Protein AF-A0A959RTW5-F1 (afdb_monomer)

Sequence (97 aa):
MSSNLWDISFINSSQGWICGANNTILKTLDGGNNWINISPENFENKIFVEIDFVDENNGWISSNYGEILRTTDGGVTWTLKKSGHIGGLRLSVLNNQ

Radius of gyration: 12.46 Å; Cα contacts (8 Å, |Δi|>4): 232; chains: 1; bounding box: 29×36×26 Å

Solvent-accessible surface area (backbone atoms only — not comparable to full-atom values): 5460 Å² total; per-residue (Å²): 132,87,68,58,74,60,30,69,27,60,72,54,83,30,38,33,39,37,27,6,34,71,39,37,30,34,38,23,75,62,52,67,78,49,74,46,81,47,45,56,86,89,62,82,74,38,35,31,57,44,44,45,50,82,50,82,30,39,32,40,39,32,35,80,74,35,32,35,32,37,23,77,62,53,53,63,51,71,44,81,76,46,76,47,86,62,84,80,76,56,72,81,68,61,76,78,112

Secondary structure (DSSP, 8-state):
-PPPEEEEEESSSS-EEEEESTT-EEEESSTTSS-EE---TT--S--EEEEEESSSS-EEEEETTS-EEEESSTTSS-EEEE-S--SS--GGGGGG-

Structure (mmCIF, N/CA/C/O backbone):
data_AF-A0A959RTW5-F1
#
_entry.id   AF-A0A959RTW5-F1
#
loop_
_atom_site.group_PDB
_atom_site.id
_atom_site.type_symbol
_atom_site.label_atom_id
_atom_site.label_alt_id
_atom_site.label_comp_id
_atom_site.label_asym_id
_atom_site.label_entity_id
_atom_site.label_seq_id
_atom_site.pdbx_PDB_ins_code
_atom_site.Cartn_x
_atom_site.Cartn_y
_atom_site.Cartn_z
_atom_site.occupancy
_atom_site.B_iso_or_equiv
_atom_site.auth_seq_id
_atom_site.auth_comp_id
_atom_site.auth_asym_id
_atom_site.auth_atom_id
_atom_site.pdbx_PDB_model_num
ATOM 1 N N . MET A 1 1 ? 4.401 19.687 -8.218 1.00 46.88 1 MET A N 1
ATOM 2 C CA . MET A 1 1 ? 3.961 18.661 -9.187 1.00 46.88 1 MET A CA 1
ATOM 3 C C . MET A 1 1 ? 2.943 17.787 -8.473 1.00 46.88 1 MET A C 1
ATOM 5 O O . MET A 1 1 ? 3.246 17.371 -7.364 1.00 46.88 1 MET A O 1
ATOM 9 N N . SER A 1 2 ? 1.744 17.583 -9.021 1.00 56.44 2 SER A N 1
ATOM 10 C CA . SER A 1 2 ? 0.785 16.625 -8.452 1.00 56.44 2 SER A CA 1
ATOM 11 C C . SER A 1 2 ? 1.247 15.206 -8.782 1.00 56.44 2 SER A C 1
ATOM 13 O O . SER A 1 2 ? 1.534 14.921 -9.945 1.00 56.44 2 SER A O 1
ATOM 15 N N . SER A 1 3 ? 1.347 14.322 -7.792 1.00 77.56 3 SER A N 1
ATOM 16 C CA . SER A 1 3 ? 1.491 12.890 -8.053 1.00 77.56 3 SER A CA 1
ATOM 17 C C . SER A 1 3 ? 0.128 12.311 -8.427 1.00 77.56 3 SER A C 1
ATOM 19 O O . SER A 1 3 ? -0.885 12.619 -7.800 1.00 77.56 3 SER A O 1
ATOM 21 N N . ASN A 1 4 ? 0.092 11.492 -9.477 1.00 92.19 4 ASN A N 1
ATOM 22 C CA . ASN A 1 4 ? -1.115 10.752 -9.833 1.00 92.19 4 ASN A CA 1
ATOM 23 C C . ASN A 1 4 ? -1.352 9.667 -8.780 1.00 92.19 4 ASN A C 1
ATOM 25 O O . ASN A 1 4 ? -0.421 8.922 -8.469 1.00 92.19 4 ASN A O 1
ATOM 29 N N . LEU A 1 5 ? -2.576 9.578 -8.266 1.00 95.50 5 LEU A N 1
ATOM 30 C CA . LEU A 1 5 ? -3.040 8.534 -7.349 1.00 95.50 5 LEU A CA 1
ATOM 31 C C . LEU A 1 5 ? -3.783 7.471 -8.166 1.00 95.50 5 LEU A C 1
ATOM 33 O O . LEU A 1 5 ? -4.490 7.826 -9.109 1.00 95.50 5 LEU A O 1
ATOM 37 N N . TRP A 1 6 ? -3.573 6.193 -7.853 1.00 95.62 6 TRP A N 1
ATOM 38 C CA . TRP A 1 6 ? -3.962 5.080 -8.730 1.00 95.62 6 TRP A CA 1
ATOM 39 C C . TRP A 1 6 ? -4.952 4.118 -8.085 1.00 95.62 6 TRP A C 1
ATOM 41 O O . TRP A 1 6 ? -5.880 3.689 -8.762 1.00 95.62 6 TRP A O 1
ATOM 51 N N . ASP A 1 7 ? -4.782 3.812 -6.801 1.00 97.56 7 ASP A N 1
ATOM 52 C CA . ASP A 1 7 ? -5.638 2.859 -6.098 1.00 97.56 7 ASP A CA 1
ATOM 53 C C . ASP A 1 7 ? -5.797 3.228 -4.619 1.00 97.56 7 ASP A C 1
ATOM 55 O O . ASP A 1 7 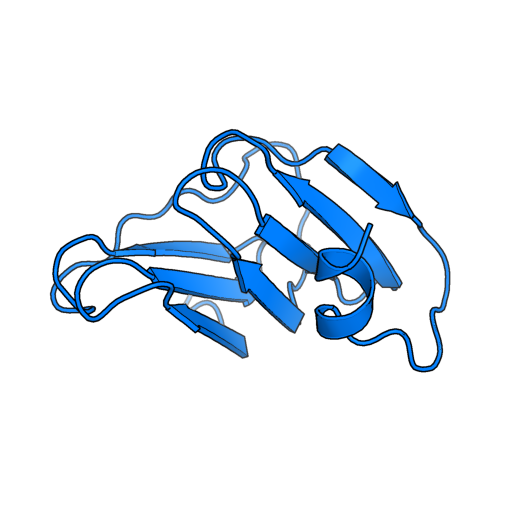? -4.999 3.999 -4.070 1.00 97.56 7 ASP A O 1
ATOM 59 N N . ILE A 1 8 ? -6.849 2.700 -3.995 1.00 97.75 8 ILE A N 1
ATOM 60 C CA . ILE A 1 8 ? -7.240 2.980 -2.616 1.00 97.75 8 ILE A CA 1
ATOM 61 C C . ILE A 1 8 ? -7.785 1.724 -1.933 1.00 97.75 8 ILE A C 1
ATOM 63 O O . ILE A 1 8 ? -8.647 1.035 -2.471 1.00 97.75 8 ILE A O 1
ATOM 67 N N . SER A 1 9 ? -7.337 1.467 -0.705 1.00 98.12 9 SER A N 1
ATOM 68 C CA . SER A 1 9 ? -7.837 0.370 0.129 1.00 98.12 9 SER A CA 1
ATOM 69 C C . SER A 1 9 ? -8.248 0.888 1.502 1.00 98.12 9 SER A C 1
ATOM 71 O O . SER A 1 9 ? -7.550 1.701 2.108 1.00 98.12 9 SER A O 1
ATOM 73 N N . PHE A 1 10 ? -9.400 0.427 1.986 1.00 98.31 10 PHE A N 1
ATOM 74 C CA . PHE A 1 10 ? -9.922 0.710 3.320 1.00 98.31 10 PHE A CA 1
ATOM 75 C C . PHE A 1 10 ? -10.214 -0.603 4.035 1.00 98.31 10 PHE A C 1
ATOM 77 O O . PHE A 1 10 ? -10.896 -1.468 3.491 1.00 98.31 10 PHE A O 1
ATOM 84 N N . ILE A 1 11 ? -9.767 -0.708 5.287 1.00 97.50 11 ILE A N 1
ATOM 85 C CA . ILE A 1 11 ? -10.082 -1.855 6.157 1.00 97.50 11 ILE A CA 1
ATOM 86 C C . ILE A 1 11 ? -11.341 -1.612 7.000 1.00 97.50 11 ILE A C 1
ATOM 88 O O . ILE A 1 11 ? -11.931 -2.544 7.539 1.00 97.50 11 ILE A O 1
ATOM 92 N N . ASN A 1 12 ? -11.749 -0.348 7.145 1.00 97.69 12 ASN A N 1
ATOM 93 C CA . ASN A 1 12 ? -12.965 0.091 7.827 1.00 97.69 12 ASN A CA 1
ATOM 94 C C . ASN A 1 12 ? -13.330 1.522 7.378 1.00 97.69 12 ASN A C 1
ATOM 96 O O . ASN A 1 12 ? -12.696 2.078 6.486 1.00 97.69 12 ASN A O 1
ATOM 100 N N . SER A 1 13 ? -14.349 2.139 7.986 1.00 98.25 13 SER A N 1
ATOM 101 C CA . SER A 1 13 ? -14.832 3.471 7.588 1.00 98.25 13 SER A CA 1
ATOM 102 C C . SER A 1 13 ? -13.871 4.628 7.884 1.00 98.25 13 SER A C 1
ATOM 104 O O . SER A 1 13 ? -14.110 5.732 7.403 1.00 98.25 13 SER A O 1
ATOM 106 N N . SER A 1 14 ? -12.834 4.423 8.702 1.00 98.31 14 SER A N 1
ATOM 107 C CA . SER A 1 14 ? -11.911 5.484 9.119 1.00 98.31 14 SER A CA 1
ATOM 108 C C . SER A 1 14 ? -10.491 5.299 8.591 1.00 98.31 14 SER A C 1
ATOM 110 O O . SER A 1 14 ? -9.818 6.287 8.319 1.00 98.31 14 SER A O 1
ATOM 112 N N . GLN A 1 15 ? -10.018 4.065 8.432 1.00 98.50 15 GLN A N 1
ATOM 113 C CA . GLN A 1 15 ? -8.626 3.778 8.107 1.00 98.50 15 GLN A CA 1
ATOM 114 C C . GLN A 1 15 ? -8.461 3.237 6.689 1.00 98.50 15 GLN A C 1
ATOM 116 O O . GLN A 1 15 ? -9.034 2.202 6.335 1.00 98.50 15 GLN A O 1
ATOM 121 N N . GLY A 1 16 ? -7.626 3.924 5.909 1.00 98.38 16 GLY A N 1
ATOM 122 C CA . GLY A 1 16 ? -7.341 3.568 4.525 1.00 98.38 16 GLY A CA 1
ATOM 123 C C . GLY A 1 16 ? -5.992 4.070 4.024 1.00 98.38 16 GLY A C 1
ATOM 124 O O . GLY A 1 16 ? -5.330 4.890 4.667 1.00 98.38 16 GLY A O 1
ATOM 125 N N . TRP A 1 17 ? -5.601 3.570 2.856 1.00 98.44 17 TRP A N 1
ATOM 126 C CA . TRP A 1 17 ? -4.346 3.869 2.179 1.00 98.44 17 TRP A CA 1
ATOM 127 C C . TRP A 1 17 ? -4.585 4.146 0.701 1.00 98.44 17 TRP A C 1
ATOM 129 O O . TRP A 1 17 ? -5.424 3.502 0.080 1.00 98.44 17 TRP A O 1
ATOM 139 N N . ILE A 1 18 ? -3.814 5.071 0.136 1.00 98.06 18 ILE A N 1
ATOM 140 C CA . ILE A 1 18 ? -3.767 5.356 -1.301 1.00 98.06 18 ILE A CA 1
ATOM 141 C C . ILE A 1 18 ? -2.349 5.119 -1.796 1.00 98.06 18 ILE A C 1
ATOM 143 O O . ILE A 1 18 ? -1.397 5.504 -1.115 1.00 98.06 18 ILE A O 1
ATOM 147 N N . CYS A 1 19 ? -2.206 4.578 -3.003 1.00 96.75 19 CYS A N 1
ATOM 148 C CA . CYS A 1 19 ? -0.926 4.520 -3.697 1.00 96.75 19 CYS A CA 1
ATOM 149 C C . CYS A 1 19 ? -0.904 5.331 -4.997 1.00 96.75 19 CYS A C 1
ATOM 151 O O . CYS A 1 19 ? -1.945 5.658 -5.573 1.00 96.75 19 CYS A O 1
ATOM 153 N N . GLY A 1 20 ? 0.295 5.643 -5.493 1.00 95.31 20 GLY A N 1
ATOM 154 C CA . GLY A 1 20 ? 0.437 6.252 -6.807 1.00 95.31 20 GLY A CA 1
ATOM 155 C C . GLY A 1 20 ? 1.864 6.460 -7.309 1.00 95.31 20 GLY A C 1
ATOM 156 O O . GLY A 1 20 ? 2.801 5.754 -6.938 1.00 95.31 20 GLY A O 1
ATOM 157 N N . ALA A 1 21 ? 2.019 7.437 -8.203 1.00 93.75 21 ALA A N 1
ATOM 158 C CA . ALA A 1 21 ? 3.291 7.778 -8.838 1.00 93.75 21 ALA A CA 1
ATOM 159 C C . ALA A 1 21 ? 4.307 8.365 -7.843 1.00 93.75 21 ALA A C 1
ATOM 161 O O . ALA A 1 21 ? 3.927 8.907 -6.807 1.00 93.75 21 ALA A O 1
ATOM 162 N N . ASN A 1 22 ? 5.599 8.325 -8.182 1.00 92.12 22 ASN A N 1
ATOM 163 C CA . ASN A 1 22 ? 6.696 8.868 -7.365 1.00 92.12 22 ASN A CA 1
ATOM 164 C C . ASN A 1 22 ? 6.740 8.275 -5.946 1.00 92.12 22 ASN A C 1
ATOM 166 O O . ASN A 1 22 ? 6.889 9.003 -4.969 1.00 92.12 22 ASN A O 1
ATOM 170 N N . ASN A 1 23 ? 6.561 6.956 -5.841 1.00 91.81 23 ASN A N 1
ATOM 171 C CA . ASN A 1 23 ? 6.489 6.208 -4.583 1.00 91.81 23 ASN A CA 1
ATOM 172 C C . ASN A 1 23 ? 5.362 6.652 -3.635 1.00 91.81 23 ASN A C 1
ATOM 174 O O . ASN A 1 23 ? 5.429 6.348 -2.446 1.00 91.81 23 ASN A O 1
ATOM 178 N N . THR A 1 24 ? 4.353 7.380 -4.130 1.00 94.88 24 THR A N 1
ATOM 179 C CA . THR A 1 24 ? 3.338 7.983 -3.260 1.00 94.88 24 THR A CA 1
ATOM 180 C C . THR A 1 24 ? 2.568 6.898 -2.518 1.00 94.88 24 THR A C 1
ATOM 182 O O . THR A 1 24 ? 1.912 6.069 -3.149 1.00 94.88 24 THR A O 1
ATOM 185 N N . ILE A 1 25 ? 2.610 6.952 -1.187 1.00 96.38 25 ILE A N 1
ATOM 186 C CA . ILE A 1 25 ? 1.712 6.228 -0.288 1.00 96.38 25 ILE A CA 1
ATOM 187 C C . ILE A 1 25 ? 1.148 7.227 0.722 1.00 96.38 25 ILE A C 1
ATOM 189 O O . ILE A 1 25 ? 1.894 7.903 1.435 1.00 96.38 25 ILE A O 1
ATOM 193 N N . LEU A 1 26 ? -0.177 7.328 0.776 1.00 97.62 26 LEU A N 1
ATOM 194 C CA . LEU A 1 26 ? -0.894 8.155 1.742 1.00 97.62 26 LEU A CA 1
ATOM 195 C C . LEU A 1 26 ? -1.706 7.263 2.676 1.00 97.62 26 LEU A C 1
ATOM 197 O O . LEU A 1 26 ? -2.242 6.252 2.235 1.00 97.62 26 LEU A O 1
ATOM 201 N N . LYS A 1 27 ? -1.843 7.661 3.940 1.00 98.19 27 LYS A N 1
ATOM 202 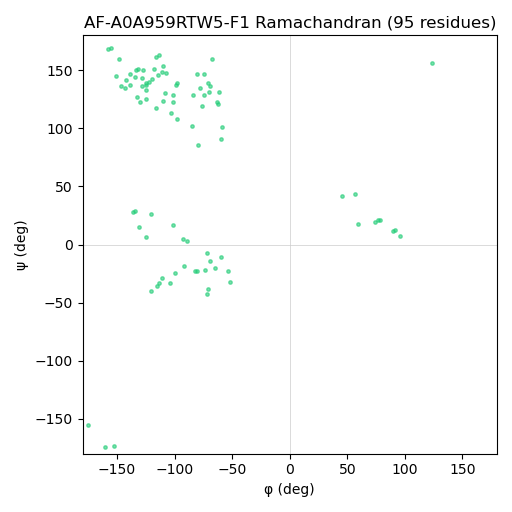C CA . LYS A 1 27 ? -2.665 6.983 4.947 1.00 98.19 27 LYS A CA 1
ATOM 203 C C . LYS A 1 27 ? -3.660 7.954 5.568 1.00 98.19 27 LYS A C 1
ATOM 205 O O . LYS A 1 27 ? -3.298 9.083 5.890 1.00 98.19 27 LYS A O 1
ATOM 210 N N . THR A 1 28 ? -4.887 7.504 5.779 1.00 98.50 28 THR A N 1
ATOM 211 C CA . THR A 1 28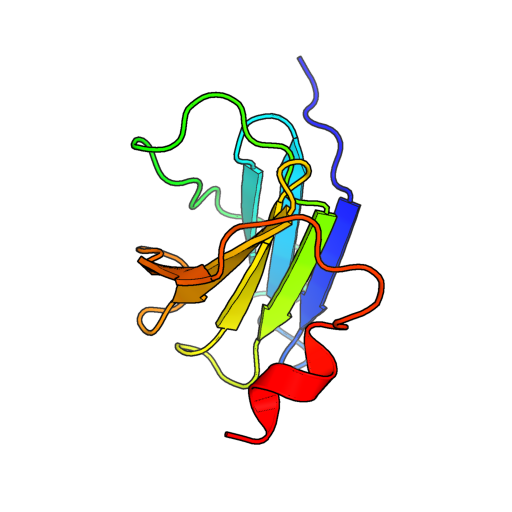 ? -5.904 8.217 6.557 1.00 98.50 28 THR A CA 1
ATOM 212 C C . THR A 1 28 ? -6.304 7.398 7.780 1.00 98.50 28 THR A C 1
ATOM 214 O O . THR A 1 28 ? -6.229 6.168 7.767 1.00 98.50 28 THR A O 1
ATOM 217 N N . LEU A 1 29 ? -6.708 8.094 8.842 1.00 98.12 29 LEU A N 1
ATOM 218 C CA . LEU A 1 29 ? -7.290 7.521 10.060 1.00 98.12 29 LEU A CA 1
ATOM 219 C C . LEU A 1 29 ? -8.662 8.137 10.383 1.00 98.12 29 LEU A C 1
ATOM 221 O O . LEU A 1 29 ? -9.228 7.862 11.438 1.00 98.12 29 LEU A O 1
ATOM 225 N N . ASP A 1 30 ? -9.192 8.979 9.494 1.00 98.38 30 ASP A N 1
ATOM 226 C CA . ASP A 1 30 ? -10.423 9.743 9.695 1.00 98.38 30 ASP A CA 1
ATOM 227 C C . ASP A 1 30 ? -11.366 9.704 8.481 1.00 98.38 30 ASP A C 1
ATOM 229 O O . ASP A 1 30 ? -12.145 10.630 8.255 1.00 98.38 30 ASP A O 1
ATOM 233 N N . GLY A 1 31 ? -11.315 8.620 7.704 1.00 97.88 31 GLY A N 1
ATOM 234 C CA . GLY 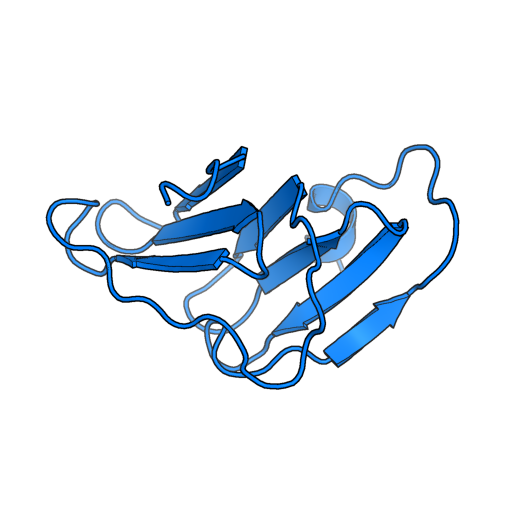A 1 31 ? -12.232 8.366 6.589 1.00 97.88 31 GLY A CA 1
ATOM 235 C C . GLY A 1 31 ? -11.896 9.161 5.329 1.00 97.88 31 GLY A C 1
ATOM 236 O O . GLY A 1 31 ? -12.757 9.363 4.479 1.00 97.88 31 GLY A O 1
ATOM 237 N N . GLY A 1 32 ? -10.650 9.623 5.209 1.00 98.00 32 GLY A N 1
ATOM 238 C CA . GLY A 1 32 ? -10.164 10.383 4.062 1.00 98.00 32 GLY A CA 1
ATOM 239 C C . GLY A 1 32 ? -10.341 11.895 4.183 1.00 98.00 32 GLY A C 1
ATOM 240 O O . GLY A 1 32 ? -10.138 12.591 3.187 1.00 98.00 32 GLY A O 1
ATOM 241 N N . ASN A 1 33 ? -10.682 12.407 5.371 1.00 98.06 33 ASN A N 1
ATOM 242 C CA . ASN A 1 33 ? -10.712 13.849 5.631 1.00 98.06 33 ASN A CA 1
ATOM 243 C C . ASN A 1 33 ? -9.292 14.427 5.676 1.00 98.06 33 ASN A C 1
ATOM 245 O O . ASN A 1 33 ? -9.052 15.513 5.150 1.00 98.06 33 ASN A O 1
ATOM 249 N N . ASN A 1 34 ? -8.345 13.679 6.248 1.00 98.12 34 ASN A N 1
ATOM 250 C CA . ASN A 1 34 ? -6.924 13.994 6.245 1.00 98.12 34 ASN A CA 1
ATOM 251 C C . ASN A 1 34 ? -6.095 12.803 5.753 1.00 98.12 34 ASN A C 1
ATOM 253 O O . ASN A 1 34 ? -6.369 11.642 6.068 1.00 98.12 34 ASN A O 1
ATOM 257 N N . TRP A 1 35 ? -5.035 13.118 5.007 1.00 97.75 35 TRP A N 1
ATOM 258 C CA . TRP A 1 35 ? -4.100 12.150 4.441 1.00 97.75 35 TRP A CA 1
ATOM 259 C C . TRP A 1 35 ? -2.672 12.488 4.859 1.00 97.75 35 TRP A C 1
ATOM 261 O O . TRP A 1 35 ? -2.191 13.599 4.639 1.00 97.75 35 TRP A O 1
ATOM 271 N N . ILE A 1 36 ? -1.989 11.513 5.450 1.00 97.12 36 ILE A N 1
ATOM 272 C CA . ILE A 1 36 ? -0.598 11.601 5.891 1.00 97.12 36 ILE A CA 1
ATOM 273 C C . ILE A 1 36 ? 0.269 10.890 4.858 1.00 97.12 36 ILE A C 1
ATOM 275 O O . ILE A 1 36 ? -0.003 9.746 4.500 1.00 97.12 36 ILE A O 1
ATOM 279 N N . ASN A 1 37 ? 1.318 11.557 4.382 1.00 95.44 37 ASN A N 1
ATOM 280 C CA . ASN A 1 37 ? 2.285 10.947 3.479 1.00 95.44 37 ASN A CA 1
ATOM 281 C C . ASN A 1 37 ? 3.223 10.016 4.262 1.00 95.44 37 ASN A C 1
ATOM 283 O O . ASN A 1 37 ? 3.938 10.471 5.152 1.00 95.44 37 ASN A O 1
ATOM 287 N N . ILE A 1 38 ? 3.207 8.729 3.913 1.00 95.88 38 ILE A N 1
ATOM 288 C CA . ILE A 1 38 ? 4.057 7.677 4.489 1.00 95.88 38 ILE A CA 1
ATOM 289 C C . ILE A 1 38 ? 4.931 7.013 3.412 1.00 95.88 38 ILE A C 1
ATOM 291 O O . ILE A 1 38 ? 5.291 5.844 3.517 1.00 95.88 38 ILE A O 1
ATOM 295 N N . SER A 1 39 ? 5.226 7.743 2.334 1.00 94.25 39 SER A N 1
ATOM 296 C CA . SER A 1 39 ? 6.008 7.237 1.204 1.00 94.25 39 SER A CA 1
ATOM 297 C C . SER A 1 39 ? 7.420 6.833 1.658 1.00 94.25 39 SER A C 1
ATOM 299 O O . SER A 1 39 ? 8.089 7.638 2.309 1.00 94.25 39 SER A O 1
ATOM 301 N N . PRO A 1 40 ? 7.91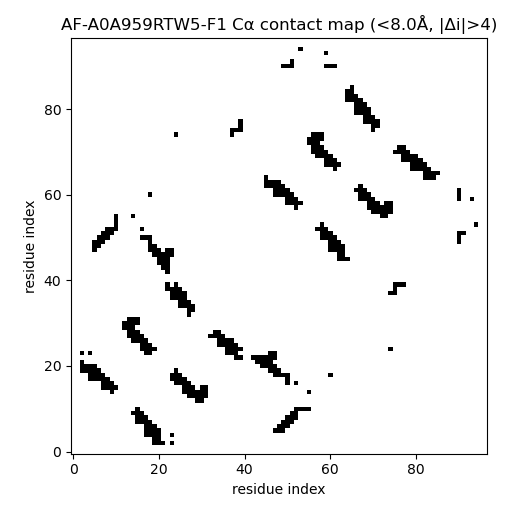3 5.636 1.298 1.00 87.50 40 PRO A N 1
ATOM 302 C CA . PRO A 1 40 ? 9.253 5.191 1.675 1.00 87.50 40 PRO A CA 1
ATOM 303 C C . PRO A 1 40 ? 10.333 6.000 0.951 1.00 87.50 40 PRO A C 1
ATOM 305 O O . PRO A 1 40 ? 10.258 6.196 -0.264 1.00 87.50 40 PRO A O 1
ATOM 308 N N . GLU A 1 41 ? 11.377 6.414 1.670 1.00 84.19 41 GLU A N 1
ATOM 309 C CA . GLU A 1 41 ? 12.492 7.186 1.092 1.00 84.19 41 GLU A CA 1
ATOM 310 C C . GLU A 1 41 ? 13.426 6.337 0.215 1.00 84.19 41 GLU A C 1
ATOM 312 O O . GLU A 1 41 ? 14.139 6.859 -0.636 1.00 84.19 41 GLU A O 1
ATOM 317 N N . ASN A 1 42 ? 13.433 5.017 0.411 1.00 83.19 42 ASN A N 1
ATOM 318 C CA . ASN A 1 42 ? 14.387 4.093 -0.203 1.00 83.19 42 ASN A CA 1
ATOM 319 C C . ASN A 1 42 ? 13.948 3.536 -1.569 1.00 83.19 42 ASN A C 1
ATOM 321 O O . ASN A 1 42 ? 14.640 2.681 -2.125 1.00 83.19 42 ASN A O 1
ATOM 325 N N . PHE A 1 43 ? 12.807 3.968 -2.110 1.00 82.56 43 PHE A N 1
ATOM 326 C CA . PHE A 1 43 ? 12.388 3.599 -3.461 1.00 82.56 43 PHE A CA 1
ATOM 327 C C . PHE A 1 43 ? 12.725 4.707 -4.457 1.00 82.56 43 PHE A C 1
ATOM 329 O O . PHE A 1 43 ? 12.477 5.883 -4.209 1.00 82.56 43 PHE A O 1
ATOM 336 N N . GLU A 1 44 ? 13.243 4.342 -5.627 1.00 80.50 44 GLU A N 1
ATOM 337 C CA . GLU A 1 44 ? 13.512 5.297 -6.704 1.00 80.50 44 GLU A CA 1
ATOM 338 C C . GLU A 1 44 ? 12.363 5.288 -7.721 1.00 80.50 44 GLU A C 1
ATOM 340 O O . GLU A 1 44 ? 12.204 4.336 -8.484 1.00 80.50 44 GLU A O 1
ATOM 345 N N . ASN A 1 45 ? 11.561 6.362 -7.727 1.00 84.25 45 ASN A N 1
ATOM 346 C CA . ASN A 1 45 ? 10.564 6.691 -8.756 1.00 84.25 45 ASN A CA 1
ATOM 347 C C . ASN A 1 45 ? 9.663 5.528 -9.221 1.00 84.25 45 ASN A C 1
ATOM 349 O O . ASN A 1 45 ? 9.376 5.387 -10.414 1.00 84.25 45 ASN A O 1
ATOM 353 N N . LYS A 1 46 ? 9.182 4.695 -8.295 1.00 89.88 46 LYS A N 1
ATOM 354 C CA . LYS A 1 46 ? 8.191 3.660 -8.601 1.00 89.88 46 LYS A CA 1
ATOM 355 C C . LYS A 1 46 ? 6.816 4.288 -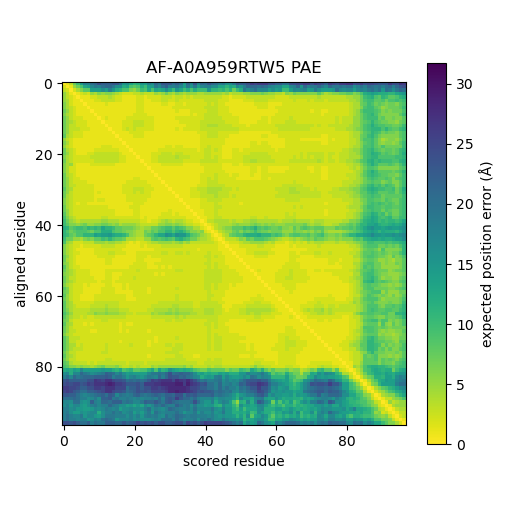8.806 1.00 89.88 46 LYS A C 1
ATOM 357 O O . LYS A 1 46 ? 6.456 5.280 -8.166 1.00 89.88 46 LYS A O 1
ATOM 362 N N . ILE A 1 47 ? 6.032 3.684 -9.691 1.00 93.38 47 ILE A N 1
ATOM 363 C CA . ILE A 1 47 ? 4.595 3.931 -9.782 1.00 93.38 47 ILE A CA 1
ATOM 364 C C . ILE A 1 47 ? 3.923 2.731 -9.136 1.00 93.38 47 ILE A C 1
ATOM 366 O O . ILE A 1 47 ? 4.027 1.618 -9.650 1.00 93.38 47 ILE A O 1
ATOM 370 N N . PHE A 1 48 ? 3.262 2.955 -8.008 1.00 94.31 48 PHE A N 1
ATOM 371 C CA . PHE A 1 48 ? 2.433 1.936 -7.384 1.00 94.31 48 PHE A CA 1
ATOM 372 C C . PHE A 1 48 ? 1.052 1.927 -8.027 1.00 94.31 48 PHE A C 1
ATOM 374 O O . PHE A 1 48 ? 0.439 2.986 -8.181 1.00 94.31 48 PHE A O 1
ATOM 381 N N . VAL A 1 49 ? 0.604 0.744 -8.443 1.00 94.81 49 VAL A N 1
ATOM 382 C CA . VAL A 1 49 ? -0.573 0.582 -9.311 1.00 94.81 49 VAL A CA 1
ATOM 383 C C . VAL A 1 49 ? -1.761 -0.069 -8.610 1.00 94.81 49 VAL A C 1
ATOM 385 O O . VAL A 1 49 ? -2.887 0.241 -8.973 1.00 94.81 49 VAL A O 1
ATOM 388 N N . GLU A 1 50 ? -1.523 -0.916 -7.609 1.00 95.69 50 GLU A N 1
ATOM 389 C CA . GLU A 1 50 ? -2.562 -1.486 -6.743 1.00 95.69 50 GLU A CA 1
ATOM 390 C C . GLU A 1 50 ? -2.066 -1.500 -5.295 1.00 95.69 50 GLU A C 1
ATOM 392 O O . GLU A 1 50 ? -0.872 -1.728 -5.059 1.00 95.69 50 GLU A O 1
ATOM 397 N N . ILE A 1 51 ? -2.974 -1.309 -4.339 1.00 96.62 51 ILE A N 1
ATOM 398 C CA . ILE A 1 51 ? -2.702 -1.387 -2.899 1.00 96.62 51 ILE A CA 1
ATOM 399 C C . ILE A 1 51 ? -3.842 -2.112 -2.194 1.00 96.62 51 ILE A C 1
ATOM 401 O O . ILE A 1 51 ? -5.010 -1.857 -2.463 1.00 96.62 51 ILE A O 1
ATOM 405 N N . ASP A 1 52 ? -3.513 -3.006 -1.267 1.00 97.25 52 ASP A N 1
ATOM 406 C CA . ASP A 1 52 ? -4.525 -3.715 -0.492 1.00 97.25 52 ASP A CA 1
ATOM 407 C C . ASP A 1 52 ? -4.051 -3.998 0.934 1.00 97.25 52 ASP A C 1
ATOM 409 O O . ASP A 1 52 ? -2.907 -4.403 1.145 1.00 97.25 52 ASP A O 1
ATOM 413 N N . PHE A 1 53 ? -4.926 -3.780 1.913 1.00 97.00 53 PHE A N 1
ATOM 414 C CA . PHE A 1 53 ? -4.674 -4.035 3.329 1.00 97.00 53 PHE A CA 1
ATOM 415 C C . PHE A 1 53 ? -5.753 -4.958 3.885 1.00 97.00 53 PHE A C 1
ATOM 417 O O . PHE A 1 53 ? -6.938 -4.781 3.617 1.00 97.00 53 PHE A O 1
ATOM 424 N N . VAL A 1 54 ? -5.334 -5.930 4.696 1.00 96.19 54 VAL A N 1
ATOM 425 C CA . VAL A 1 54 ? -6.248 -6.869 5.376 1.00 96.19 54 VAL A CA 1
ATOM 426 C C . VAL A 1 54 ? -6.504 -6.474 6.826 1.00 96.19 54 VAL A C 1
ATOM 428 O O . VAL A 1 54 ? -7.538 -6.818 7.391 1.00 96.19 54 VAL A O 1
ATOM 431 N N . ASP A 1 55 ? -5.570 -5.736 7.421 1.00 96.94 55 ASP A N 1
ATOM 432 C CA . ASP A 1 55 ? -5.679 -5.154 8.752 1.00 96.94 55 ASP A CA 1
ATOM 433 C C . ASP A 1 55 ? -4.809 -3.887 8.850 1.00 96.94 55 ASP A C 1
ATOM 435 O O . ASP A 1 55 ? -4.280 -3.392 7.856 1.00 96.94 55 ASP A O 1
ATOM 439 N N . GLU A 1 56 ? -4.692 -3.316 10.048 1.00 97.38 56 GLU A N 1
ATOM 440 C CA . GLU A 1 56 ? -3.966 -2.063 10.280 1.00 97.38 56 GLU A CA 1
ATOM 441 C C . GLU A 1 56 ? -2.454 -2.130 10.005 1.00 97.38 56 GLU A C 1
ATOM 443 O O . GLU A 1 56 ? -1.833 -1.082 9.793 1.00 97.38 56 GLU A O 1
ATOM 448 N N . ASN A 1 57 ? -1.883 -3.339 9.996 1.00 97.44 57 ASN A N 1
ATOM 449 C CA . ASN A 1 57 ? -0.452 -3.610 9.915 1.00 97.44 57 ASN A CA 1
ATOM 450 C C . ASN A 1 57 ? -0.063 -4.335 8.618 1.00 97.44 57 ASN A C 1
ATOM 452 O O . ASN A 1 57 ? 1.011 -4.078 8.074 1.00 97.44 57 ASN A O 1
ATOM 456 N N . ASN A 1 58 ? -0.907 -5.235 8.118 1.00 97.31 58 ASN A N 1
ATOM 457 C CA . ASN A 1 58 ? -0.606 -6.127 7.005 1.00 97.31 58 ASN A CA 1
ATOM 458 C C . ASN A 1 58 ? -1.228 -5.631 5.697 1.00 97.31 58 ASN A C 1
ATOM 460 O O . ASN A 1 58 ? -2.449 -5.505 5.575 1.00 97.31 58 ASN A O 1
ATOM 464 N N . GLY A 1 59 ? -0.374 -5.428 4.695 1.00 96.44 59 GLY A N 1
ATOM 465 C CA . GLY A 1 59 ? -0.793 -5.011 3.364 1.00 96.44 59 GLY A CA 1
ATOM 466 C C . GLY A 1 59 ? 0.217 -5.345 2.274 1.00 96.44 59 GLY A C 1
ATOM 467 O O . GLY A 1 59 ? 1.372 -5.705 2.536 1.00 96.44 59 GLY A O 1
ATOM 468 N N . TRP A 1 60 ? -0.235 -5.212 1.034 1.00 96.56 60 TRP A N 1
ATOM 469 C CA . TRP A 1 60 ? 0.523 -5.459 -0.181 1.00 96.56 60 TRP A CA 1
ATOM 470 C C . TRP A 1 60 ? 0.360 -4.301 -1.154 1.00 96.56 60 TRP A C 1
ATOM 472 O O . TRP A 1 60 ? -0.659 -3.615 -1.179 1.00 96.56 60 TRP A O 1
ATOM 482 N N . ILE A 1 61 ? 1.383 -4.100 -1.972 1.00 95.44 61 ILE A N 1
ATOM 483 C CA . ILE A 1 61 ? 1.383 -3.094 -3.026 1.00 95.44 61 ILE A CA 1
ATOM 484 C C . ILE A 1 61 ? 2.108 -3.666 -4.237 1.00 95.44 61 ILE A C 1
ATOM 486 O O . ILE A 1 61 ? 3.101 -4.395 -4.097 1.00 95.44 61 ILE A O 1
ATOM 490 N N . SER A 1 62 ? 1.603 -3.354 -5.425 1.00 94.44 62 SER A N 1
ATOM 491 C CA . SER A 1 62 ? 2.251 -3.713 -6.682 1.00 94.44 62 SER A CA 1
ATOM 492 C C . SER A 1 62 ? 2.791 -2.476 -7.396 1.00 94.44 62 SER A C 1
ATOM 494 O O . SER A 1 62 ? 2.249 -1.376 -7.264 1.00 94.44 62 SER A O 1
ATOM 496 N N . SER A 1 63 ? 3.893 -2.632 -8.133 1.00 92.19 63 SER A N 1
ATOM 497 C CA . SER A 1 63 ? 4.513 -1.540 -8.897 1.00 92.19 63 SER A CA 1
ATOM 498 C C . SER A 1 63 ? 4.430 -1.759 -10.408 1.00 92.19 63 SER A C 1
ATOM 500 O O . SER A 1 63 ? 4.264 -2.880 -10.893 1.00 92.19 63 SER A O 1
ATOM 502 N N . ASN A 1 64 ? 4.644 -0.690 -11.175 1.00 90.38 64 ASN A N 1
ATOM 503 C CA . ASN A 1 64 ? 4.771 -0.721 -12.634 1.00 90.38 64 ASN A CA 1
ATOM 504 C C . ASN A 1 64 ? 5.933 -1.592 -13.153 1.00 90.38 64 ASN A C 1
ATOM 506 O O . ASN A 1 64 ? 6.002 -1.859 -14.351 1.00 90.38 64 ASN A O 1
ATOM 510 N N . TYR A 1 65 ? 6.829 -2.047 -12.274 1.00 87.69 65 TYR A N 1
ATOM 511 C CA . TYR A 1 65 ? 7.899 -2.995 -12.593 1.00 87.69 65 TYR A CA 1
ATOM 512 C C . TYR A 1 65 ? 7.501 -4.464 -12.349 1.00 87.69 65 TYR A C 1
ATOM 514 O O . TYR A 1 65 ? 8.333 -5.360 -12.486 1.00 87.69 65 TYR A O 1
ATOM 522 N N . GLY A 1 66 ? 6.240 -4.736 -11.990 1.00 87.81 66 GLY A N 1
ATOM 523 C CA . GLY A 1 66 ? 5.758 -6.083 -11.669 1.00 87.81 66 GLY A CA 1
ATOM 524 C C . GLY A 1 66 ? 6.246 -6.598 -10.313 1.00 87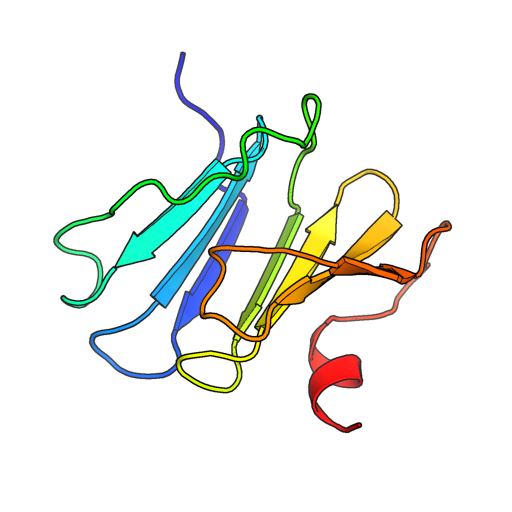.81 66 GLY A C 1
ATOM 525 O O . GLY A 1 66 ? 6.276 -7.804 -10.073 1.00 87.81 66 GLY A O 1
ATOM 526 N N . GLU A 1 67 ? 6.678 -5.704 -9.426 1.00 90.12 67 GLU A N 1
ATOM 527 C CA . GLU A 1 67 ? 7.064 -6.076 -8.067 1.00 90.12 67 GLU A CA 1
ATOM 528 C C . GLU A 1 67 ? 5.829 -6.222 -7.190 1.00 90.12 67 GLU A C 1
ATOM 530 O O . GLU A 1 67 ? 4.866 -5.473 -7.335 1.00 90.12 67 GLU A O 1
ATOM 535 N N . ILE A 1 68 ? 5.902 -7.149 -6.240 1.00 92.75 68 ILE A N 1
ATOM 536 C CA . ILE A 1 68 ? 4.968 -7.264 -5.127 1.00 92.75 68 ILE A CA 1
ATOM 537 C C . ILE A 1 68 ? 5.760 -7.021 -3.852 1.00 92.75 68 ILE A C 1
ATOM 539 O O . ILE A 1 68 ? 6.675 -7.786 -3.513 1.00 92.75 68 ILE A O 1
ATOM 543 N N . LEU A 1 69 ? 5.388 -5.970 -3.136 1.00 93.44 69 LEU A N 1
ATOM 544 C CA . LEU A 1 69 ? 5.947 -5.629 -1.839 1.00 93.44 69 LEU A CA 1
ATOM 545 C C . LEU A 1 69 ? 4.903 -5.933 -0.753 1.00 93.44 69 LEU A C 1
ATOM 547 O O . LEU A 1 69 ? 3.702 -5.808 -0.990 1.00 93.44 69 LEU A O 1
ATOM 551 N N . ARG A 1 70 ? 5.362 -6.324 0.438 1.00 95.56 70 ARG A N 1
ATOM 552 C CA . ARG A 1 70 ? 4.522 -6.544 1.625 1.00 95.56 70 ARG A CA 1
ATOM 553 C C . ARG A 1 70 ? 4.988 -5.659 2.776 1.00 95.56 70 ARG A C 1
ATOM 555 O O . ARG A 1 70 ? 6.194 -5.559 3.005 1.00 95.56 70 ARG A O 1
ATOM 562 N N . THR A 1 71 ? 4.041 -5.107 3.520 1.00 96.81 71 THR A N 1
ATOM 563 C CA . THR A 1 71 ? 4.257 -4.460 4.819 1.00 96.81 71 THR A CA 1
ATOM 564 C C . THR A 1 71 ? 3.662 -5.310 5.945 1.00 96.81 71 THR A C 1
ATOM 566 O O . THR A 1 71 ? 2.740 -6.103 5.728 1.00 96.81 71 THR A O 1
ATOM 569 N N . THR A 1 72 ? 4.226 -5.169 7.140 1.00 97.25 72 THR A N 1
ATOM 570 C CA . THR A 1 72 ? 3.693 -5.716 8.399 1.00 97.25 72 THR A CA 1
ATOM 571 C C . THR A 1 72 ? 3.665 -4.652 9.501 1.00 97.25 72 THR A C 1
ATOM 573 O O . THR A 1 72 ? 3.581 -4.987 10.678 1.00 97.25 72 THR A O 1
ATOM 576 N N . ASP A 1 73 ? 3.802 -3.378 9.129 1.00 96.69 73 ASP A N 1
ATOM 577 C CA . ASP A 1 73 ? 3.851 -2.215 10.021 1.00 96.69 73 ASP A CA 1
ATOM 578 C C . ASP A 1 73 ? 2.987 -1.053 9.497 1.00 96.69 73 ASP A C 1
ATOM 580 O O . ASP A 1 73 ? 3.245 0.123 9.757 1.00 96.69 73 ASP A O 1
ATOM 584 N N . GLY A 1 74 ? 1.937 -1.376 8.736 1.00 95.81 74 GLY A N 1
ATOM 585 C CA . GLY A 1 74 ? 0.932 -0.404 8.311 1.00 95.81 74 GLY A CA 1
ATOM 586 C C . GLY A 1 74 ? 1.391 0.506 7.172 1.00 95.81 74 GLY A C 1
ATOM 587 O O . GLY A 1 74 ? 0.823 1.590 6.997 1.00 95.81 74 GLY A O 1
ATOM 588 N N . GLY A 1 75 ? 2.401 0.070 6.415 1.00 94.62 75 GLY A N 1
ATOM 589 C CA . GLY A 1 75 ? 2.952 0.759 5.252 1.00 94.62 75 GLY A CA 1
ATOM 590 C C . GLY A 1 75 ? 4.184 1.616 5.537 1.00 94.62 75 GLY A C 1
ATOM 591 O O . GLY A 1 75 ? 4.611 2.326 4.629 1.00 94.62 75 GLY A O 1
ATOM 592 N N . VAL A 1 76 ? 4.751 1.555 6.749 1.00 92.50 76 VAL A N 1
ATOM 593 C CA . VAL A 1 76 ? 5.971 2.298 7.117 1.00 92.50 76 VAL A CA 1
ATOM 594 C C . VAL A 1 76 ? 7.192 1.693 6.428 1.00 92.50 76 VAL A C 1
ATOM 596 O O . VAL A 1 76 ? 8.019 2.420 5.878 1.00 92.50 76 VAL A O 1
ATOM 599 N N . THR A 1 77 ? 7.289 0.363 6.396 1.00 94.25 77 THR A N 1
ATOM 600 C CA . THR A 1 77 ? 8.315 -0.361 5.646 1.00 94.25 77 THR A CA 1
ATOM 601 C C . THR A 1 77 ? 7.706 -1.415 4.728 1.00 94.25 77 THR A C 1
ATOM 603 O O . THR A 1 77 ? 6.643 -1.987 4.981 1.00 94.25 77 THR A O 1
ATOM 606 N N . TRP A 1 78 ? 8.402 -1.670 3.618 1.00 94.50 78 TRP A N 1
ATOM 607 C CA . TRP A 1 78 ? 7.962 -2.578 2.565 1.00 94.50 78 TRP A CA 1
ATOM 608 C C . TRP A 1 78 ? 9.094 -3.521 2.177 1.00 94.50 78 TRP A C 1
ATOM 610 O O . TRP A 1 78 ? 10.193 -3.093 1.828 1.00 94.50 78 TRP A O 1
ATOM 620 N N . THR A 1 79 ? 8.815 -4.820 2.206 1.00 93.88 79 THR A N 1
ATOM 621 C CA . THR A 1 79 ? 9.761 -5.868 1.815 1.00 93.88 79 THR A CA 1
ATOM 622 C C . THR A 1 79 ? 9.334 -6.492 0.493 1.00 93.88 79 THR A C 1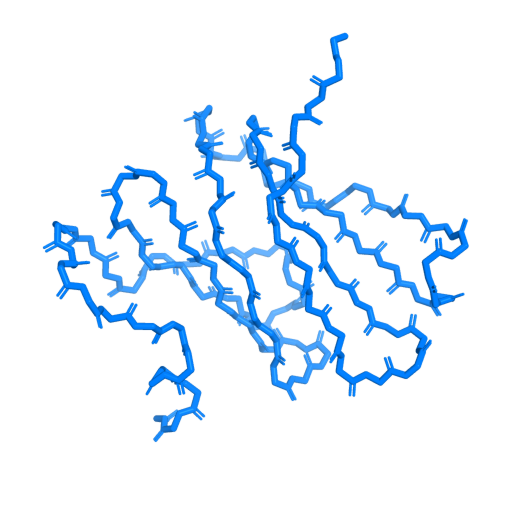
ATOM 624 O O . THR A 1 79 ? 8.187 -6.919 0.347 1.00 93.88 79 THR A O 1
ATOM 627 N N . LEU A 1 80 ? 10.263 -6.608 -0.457 1.00 91.94 80 LEU A N 1
ATOM 628 C CA . LEU A 1 80 ? 10.035 -7.308 -1.721 1.00 91.94 80 LEU A CA 1
ATOM 629 C C . LEU A 1 80 ? 9.758 -8.794 -1.485 1.00 91.94 80 LEU A C 1
ATOM 631 O O . LEU A 1 80 ? 10.571 -9.503 -0.895 1.00 91.94 80 LEU A O 1
ATOM 635 N N . LYS A 1 81 ? 8.601 -9.267 -1.957 1.00 91.75 81 LYS A N 1
ATOM 636 C CA . LYS A 1 81 ? 8.215 -10.685 -1.915 1.00 91.75 81 LYS A CA 1
ATOM 637 C C . LYS A 1 81 ? 8.337 -11.363 -3.269 1.00 91.75 81 LYS A C 1
ATOM 639 O O . LYS A 1 81 ? 8.651 -12.548 -3.321 1.00 91.75 81 LYS A O 1
ATOM 644 N N . LYS A 1 82 ? 8.100 -10.631 -4.358 1.00 81.88 82 LYS A N 1
ATOM 645 C CA . LYS A 1 82 ? 8.204 -11.158 -5.720 1.00 81.88 82 LYS A CA 1
ATOM 646 C C . LYS A 1 82 ? 8.576 -10.050 -6.698 1.00 81.88 82 LYS A C 1
ATOM 648 O O . LYS A 1 82 ? 8.109 -8.927 -6.547 1.00 81.88 82 LYS A O 1
ATOM 653 N N . SER A 1 83 ? 9.371 -10.382 -7.708 1.00 74.44 83 SER A N 1
ATOM 654 C CA . SER A 1 83 ? 9.673 -9.525 -8.857 1.00 74.44 83 SER A CA 1
ATOM 655 C C . SER A 1 83 ? 9.557 -10.326 -10.159 1.00 74.44 83 SER A C 1
ATOM 657 O O . SER A 1 83 ? 9.755 -11.543 -10.169 1.00 74.44 83 SER A O 1
ATOM 659 N N . GLY A 1 84 ? 9.194 -9.647 -11.250 1.00 62.31 84 GLY A N 1
ATOM 660 C CA . GLY A 1 84 ? 9.013 -10.228 -12.586 1.00 62.31 84 GLY A CA 1
ATOM 661 C C . GLY A 1 84 ? 7.615 -9.968 -13.149 1.00 62.31 84 GLY A C 1
ATOM 662 O O . GLY A 1 84 ? 6.681 -9.741 -12.388 1.00 62.31 84 GLY A O 1
ATOM 663 N N . HIS A 1 85 ? 7.459 -9.994 -14.480 1.00 50.97 85 HIS A N 1
ATOM 664 C CA . HIS A 1 85 ? 6.178 -9.750 -15.157 1.00 50.97 85 HIS A CA 1
ATOM 665 C C . HIS A 1 85 ? 5.111 -10.759 -14.715 1.00 50.97 85 HIS A C 1
ATOM 667 O O . HIS A 1 85 ? 4.947 -11.836 -15.287 1.00 50.97 85 HIS A O 1
ATOM 673 N N . ILE A 1 86 ? 4.367 -10.400 -13.679 1.00 53.50 86 ILE A N 1
ATOM 674 C CA . ILE A 1 86 ? 3.179 -11.109 -13.240 1.00 53.50 86 ILE A CA 1
ATOM 675 C C . ILE A 1 86 ? 2.030 -10.695 -14.150 1.00 53.50 86 ILE A C 1
ATOM 677 O O . ILE A 1 86 ? 1.257 -9.792 -13.853 1.00 53.50 86 ILE A O 1
ATOM 681 N N . GLY A 1 87 ? 1.911 -11.378 -15.286 1.00 47.94 87 GLY A N 1
ATOM 682 C CA . GLY A 1 87 ? 0.629 -11.454 -15.970 1.00 47.94 87 GLY A CA 1
ATOM 683 C C . GLY A 1 87 ? -0.397 -12.069 -15.014 1.00 47.94 87 GLY A C 1
ATOM 684 O O . GLY A 1 87 ? -0.392 -13.277 -14.803 1.00 47.94 87 GLY A O 1
ATOM 685 N N . GLY A 1 88 ? -1.243 -11.237 -14.403 1.00 53.34 88 GLY A N 1
ATOM 686 C CA . GLY A 1 88 ? -2.516 -11.657 -13.811 1.00 53.34 88 GLY A CA 1
ATOM 687 C C . GLY A 1 88 ? -2.554 -12.061 -12.332 1.00 53.34 88 GLY A C 1
ATOM 688 O O . GLY A 1 88 ? -3.575 -12.603 -11.913 1.00 53.34 88 GLY A O 1
ATOM 689 N N . LEU A 1 89 ? -1.526 -11.810 -11.510 1.00 53.91 89 LEU A N 1
ATOM 690 C CA . LEU A 1 89 ? -1.676 -11.990 -10.055 1.00 53.91 89 LEU A CA 1
ATOM 691 C C . LEU A 1 89 ? -2.286 -10.736 -9.431 1.00 53.91 89 LEU A C 1
ATOM 693 O O . LEU A 1 89 ? -1.593 -9.748 -9.219 1.00 53.91 89 LEU A O 1
ATOM 697 N N . ARG A 1 90 ? -3.583 -10.805 -9.131 1.00 59.47 90 ARG A N 1
ATOM 698 C CA . ARG A 1 90 ? -4.292 -9.791 -8.347 1.00 59.47 90 ARG A CA 1
ATOM 699 C C . ARG A 1 90 ? -3.833 -9.860 -6.890 1.00 59.47 90 ARG A C 1
ATOM 701 O O . ARG A 1 90 ? -3.716 -10.967 -6.353 1.00 59.47 90 ARG A O 1
ATOM 708 N N . LEU A 1 91 ? -3.634 -8.709 -6.239 1.00 58.53 91 LEU A N 1
ATOM 709 C CA . LEU A 1 91 ? -3.266 -8.650 -4.814 1.00 58.53 91 LEU A CA 1
ATOM 710 C C . LEU A 1 91 ? -4.208 -9.480 -3.925 1.00 58.53 91 LEU A C 1
ATOM 712 O O . LEU A 1 91 ? -3.747 -10.143 -3.000 1.00 58.53 91 LEU A O 1
ATOM 716 N N . SER A 1 92 ? -5.489 -9.583 -4.299 1.00 60.66 92 SER A N 1
ATOM 717 C CA . SER A 1 92 ? -6.496 -10.398 -3.605 1.00 60.66 92 SER A CA 1
ATOM 718 C C . SER A 1 92 ? -6.112 -11.872 -3.407 1.00 60.66 92 SER A C 1
ATOM 720 O O . SER A 1 92 ? -6.673 -12.539 -2.545 1.00 60.66 92 SER A O 1
ATOM 722 N N . VAL A 1 93 ? -5.200 -12.421 -4.218 1.00 59.34 93 VAL A N 1
ATOM 723 C CA . VAL A 1 93 ? -4.749 -13.820 -4.103 1.00 59.34 93 VAL A CA 1
ATOM 724 C C . VAL A 1 93 ? -3.668 -13.983 -3.024 1.00 59.34 93 VAL A C 1
ATOM 726 O O . VAL A 1 93 ? -3.493 -15.077 -2.492 1.00 59.34 93 VAL A O 1
ATOM 729 N N . LEU A 1 94 ? -2.954 -12.911 -2.673 1.00 63.72 94 LEU A N 1
ATOM 730 C CA . LEU A 1 94 ? -1.876 -12.932 -1.677 1.00 63.72 94 LEU A CA 1
ATOM 731 C C . LEU A 1 94 ? -2.389 -12.880 -0.237 1.00 63.72 94 LEU A C 1
ATOM 733 O O . LEU A 1 94 ? -1.700 -13.351 0.661 1.00 63.72 94 LEU A O 1
ATOM 737 N N . ASN A 1 95 ? -3.603 -12.370 -0.035 1.00 53.44 95 ASN A N 1
ATOM 738 C CA . ASN A 1 95 ? -4.246 -12.256 1.276 1.00 53.44 95 ASN A CA 1
ATOM 739 C C . ASN A 1 95 ? -4.709 -13.609 1.853 1.00 53.44 95 ASN A C 1
ATOM 741 O O . ASN A 1 95 ? -5.151 -13.668 2.995 1.00 53.44 95 ASN A O 1
ATOM 745 N N . ASN A 1 96 ? -4.621 -14.690 1.068 1.00 50.44 96 ASN A N 1
ATOM 746 C CA . ASN A 1 96 ? -5.029 -16.045 1.451 1.00 50.44 96 ASN A CA 1
ATOM 747 C C . ASN A 1 96 ? -3.845 -16.955 1.845 1.00 50.44 96 ASN A C 1
ATOM 749 O O . ASN A 1 96 ? -4.004 -18.178 1.836 1.00 50.44 96 ASN A O 1
ATOM 753 N N . GLN A 1 97 ? -2.662 -16.396 2.131 1.00 47.66 97 GLN A N 1
ATOM 754 C CA . GLN A 1 97 ? -1.474 -17.150 2.567 1.00 47.66 97 GLN A CA 1
ATOM 755 C C . GLN A 1 97 ? -1.050 -16.820 3.994 1.00 47.66 97 GLN A C 1
ATOM 757 O O . GLN A 1 97 ? -1.000 -15.617 4.335 1.00 47.66 97 GLN A O 1
#

Foldseek 3Di:
DDWDWAEKEDQDQFWIWIFFWPQWIWITRGNPPDTDTLRDPPDGTWTWHYKYDNDQFWIWIATPQRWIWITRHNSNDTDTPDGDPPPDDDRVVVVVD

Nearest PDB structures (foldseek):
  5ojr-assem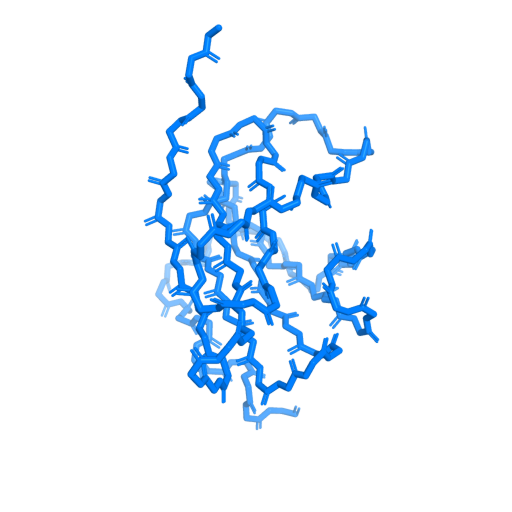bly3_C  TM=8.351E-01  e=7.378E-07  Thermosynechococcus vestitus
  5ojp-assembly2_B  TM=8.270E-01  e=1.265E-06  Thermosynechococcus vestitus
  5ojr-assembly2_B  TM=8.214E-01  e=1.946E-06  Thermosynechococcus vestitus
  5oj5-assembly1_A  TM=8.320E-01  e=2.690E-06  Thermosynechococcus vestitus BP-1
  5ojr-assembly1_A  TM=8.226E-01  e=2.690E-06  Thermosynechococcus vestitus

Mean predicted aligned error: 5.75 Å

pLDDT: mean 87.59, std 15.41, range [46.88, 98.5]